Protein AF-A0A193QH01-F1 (afdb_monomer_lite)

Organism: Sodalis glossinidius (strain morsitans) (NCBI:txid343509)

Foldseek 3Di:
DDDCQVVVVVVCVQQVHDFDVPSVPDDPVVRVVVRVVRPDPVSGDPDRDD

Secondary structure (DSSP, 8-state):
---HHHHHHHHHHHTT----TTTTTS-HHHHHHHHHHT--GGGS-SS---

pLDDT: mean 86.88, std 9.19, range [53.31, 94.31]

Radius of gyration: 11.41 Å; chains: 1; bounding box: 32×20×30 Å

Structure (mmCIF, N/CA/C/O backbone):
data_AF-A0A193QH01-F1
#
_entry.id   AF-A0A193QH01-F1
#
loop_
_atom_site.group_PDB
_atom_site.id
_atom_site.type_symbol
_atom_site.label_atom_id
_atom_site.label_alt_id
_atom_site.label_comp_id
_atom_site.label_asym_id
_atom_site.label_entity_id
_atom_site.label_seq_id
_atom_site.pdbx_PDB_ins_code
_atom_site.Cartn_x
_atom_site.Cartn_y
_atom_site.Cartn_z
_atom_site.occupancy
_atom_site.B_iso_or_equiv
_atom_site.auth_seq_id
_atom_site.auth_comp_id
_atom_site.auth_asym_id
_atom_site.auth_atom_id
_atom_site.pdbx_PDB_model_num
ATOM 1 N N . MET A 1 1 ? 22.620 6.427 -6.273 1.00 53.31 1 MET A N 1
ATOM 2 C CA . MET A 1 1 ? 21.217 6.877 -6.145 1.00 53.31 1 MET A CA 1
ATOM 3 C C . MET A 1 1 ? 20.472 5.778 -5.412 1.00 53.31 1 MET A C 1
ATOM 5 O O . MET A 1 1 ? 20.508 4.648 -5.879 1.00 53.31 1 MET A O 1
ATOM 9 N N . SER A 1 2 ? 19.971 6.070 -4.211 1.00 74.44 2 SER A N 1
ATOM 10 C CA . SER A 1 2 ? 19.371 5.065 -3.322 1.00 74.44 2 SER A CA 1
ATOM 11 C C . SER A 1 2 ? 18.090 4.495 -3.931 1.00 74.44 2 SER A C 1
ATOM 13 O O . SER A 1 2 ? 17.364 5.218 -4.611 1.00 74.44 2 SER A O 1
ATOM 15 N N . ASP A 1 3 ? 17.819 3.214 -3.702 1.00 82.44 3 ASP A N 1
ATOM 16 C CA . ASP A 1 3 ? 16.604 2.570 -4.194 1.00 82.44 3 ASP A CA 1
ATOM 17 C C . ASP A 1 3 ? 15.362 3.190 -3.517 1.00 82.44 3 ASP A C 1
ATOM 19 O O . ASP A 1 3 ? 15.316 3.241 -2.286 1.00 82.44 3 ASP A O 1
ATOM 23 N N . PRO A 1 4 ? 14.362 3.687 -4.268 1.00 87.69 4 PRO A N 1
ATOM 24 C CA . PRO A 1 4 ? 13.195 4.355 -3.687 1.00 87.69 4 PRO A CA 1
ATOM 25 C C . PRO A 1 4 ? 12.119 3.379 -3.186 1.00 87.69 4 PRO A C 1
ATOM 27 O O . PRO A 1 4 ? 11.201 3.798 -2.480 1.00 87.69 4 PRO A O 1
ATOM 30 N N . ARG A 1 5 ? 12.198 2.084 -3.527 1.00 88.00 5 ARG A N 1
ATOM 31 C CA . ARG A 1 5 ? 11.156 1.100 -3.181 1.00 88.00 5 ARG A CA 1
ATOM 32 C C . ARG A 1 5 ? 11.042 0.879 -1.667 1.00 88.00 5 ARG A C 1
ATOM 34 O O . ARG A 1 5 ? 9.915 0.901 -1.179 1.00 88.00 5 ARG A O 1
ATOM 41 N N . PRO A 1 6 ? 12.142 0.747 -0.895 1.00 90.56 6 PRO A N 1
ATOM 42 C CA . PRO A 1 6 ? 12.074 0.670 0.562 1.00 90.56 6 PRO A CA 1
ATOM 43 C C . PRO A 1 6 ? 11.413 1.900 1.191 1.00 90.56 6 PRO A C 1
ATOM 45 O O . PRO A 1 6 ? 10.572 1.754 2.076 1.00 90.56 6 PRO A O 1
ATOM 48 N N . LEU A 1 7 ? 11.737 3.102 0.702 1.00 90.56 7 LEU A N 1
ATOM 49 C CA . LEU A 1 7 ? 11.138 4.343 1.198 1.00 90.56 7 LEU A CA 1
ATOM 50 C C . LEU A 1 7 ? 9.627 4.372 0.938 1.00 90.56 7 LEU A C 1
ATOM 52 O O . LEU A 1 7 ? 8.852 4.684 1.838 1.00 90.56 7 LEU A O 1
ATOM 56 N N . LEU A 1 8 ? 9.202 3.976 -0.265 1.00 89.94 8 LEU A N 1
ATOM 57 C CA . LEU A 1 8 ? 7.783 3.877 -0.598 1.00 89.94 8 LEU A CA 1
ATOM 58 C C . LEU A 1 8 ? 7.065 2.856 0.295 1.00 89.94 8 LEU A C 1
ATOM 60 O O . LEU A 1 8 ? 5.969 3.132 0.773 1.00 89.94 8 LEU A O 1
ATOM 64 N N . THR A 1 9 ? 7.685 1.707 0.584 1.00 91.06 9 THR A N 1
ATOM 65 C CA . THR A 1 9 ? 7.076 0.731 1.500 1.00 91.06 9 THR A CA 1
ATOM 66 C C . THR A 1 9 ? 6.938 1.254 2.925 1.00 91.06 9 THR A C 1
ATOM 68 O O . THR A 1 9 ? 5.907 1.017 3.545 1.00 91.06 9 THR A O 1
ATOM 71 N N . GLN A 1 10 ? 7.923 2.005 3.425 1.00 90.56 10 GLN A N 1
ATOM 72 C CA . GLN A 1 10 ? 7.840 2.635 4.744 1.00 90.56 10 GLN A CA 1
ATOM 73 C C . GLN A 1 10 ? 6.720 3.678 4.794 1.00 90.56 10 GLN A C 1
ATOM 75 O O . GLN A 1 10 ? 5.972 3.720 5.767 1.00 90.56 10 GLN A O 1
ATOM 80 N N . ALA A 1 11 ? 6.559 4.475 3.734 1.00 90.69 11 ALA A N 1
ATOM 81 C CA . ALA A 1 11 ? 5.471 5.443 3.636 1.00 90.69 11 ALA A CA 1
ATOM 82 C C . ALA A 1 11 ? 4.093 4.760 3.637 1.00 90.69 11 ALA A C 1
ATOM 84 O O . ALA A 1 11 ? 3.208 5.175 4.380 1.00 90.69 11 ALA A O 1
ATOM 85 N N . LEU A 1 12 ? 3.921 3.682 2.861 1.00 91.19 12 LEU A N 1
ATOM 86 C CA . LEU A 1 12 ? 2.673 2.911 2.844 1.00 91.19 12 LEU A CA 1
ATOM 87 C C . LEU A 1 12 ? 2.369 2.301 4.216 1.00 91.19 12 LEU A C 1
ATOM 89 O O . LEU A 1 12 ? 1.240 2.400 4.681 1.00 91.19 12 LEU A O 1
ATOM 93 N N . GLN A 1 13 ? 3.372 1.749 4.901 1.00 90.81 13 GLN A N 1
ATOM 94 C CA . GLN A 1 13 ? 3.201 1.217 6.258 1.00 90.81 13 GLN A CA 1
ATOM 95 C C . GLN A 1 13 ? 2.820 2.296 7.272 1.00 90.81 13 GLN A C 1
ATOM 97 O O . GLN A 1 13 ? 1.944 2.064 8.099 1.00 90.81 13 GLN A O 1
ATOM 102 N N . LEU A 1 14 ? 3.442 3.475 7.198 1.00 89.56 14 LEU A N 1
ATOM 103 C CA . LEU A 1 14 ? 3.118 4.604 8.073 1.00 89.56 14 LEU A CA 1
ATOM 104 C C . LEU A 1 14 ? 1.671 5.071 7.882 1.00 89.56 14 LEU A C 1
ATOM 106 O O . LEU A 1 14 ? 0.993 5.415 8.844 1.00 89.56 14 LEU A O 1
ATOM 110 N N . LEU A 1 15 ? 1.187 5.035 6.642 1.00 90.94 15 LEU A N 1
ATOM 111 C CA . LEU A 1 15 ? -0.195 5.360 6.284 1.00 90.94 15 LEU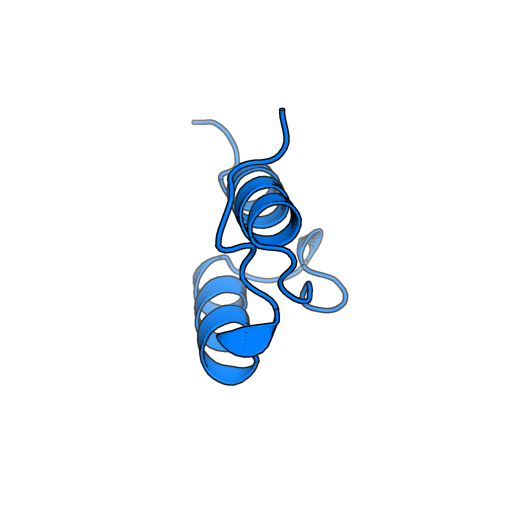 A CA 1
ATOM 112 C C . LEU A 1 15 ? -1.150 4.173 6.481 1.00 90.94 15 LEU A C 1
ATOM 114 O O . LEU A 1 15 ? -2.306 4.249 6.064 1.00 90.94 15 LEU A O 1
ATOM 118 N N . ASN A 1 16 ? -0.665 3.085 7.093 1.00 91.94 16 ASN A N 1
ATOM 119 C CA . ASN A 1 16 ? -1.397 1.849 7.353 1.00 91.94 16 ASN A CA 1
ATOM 120 C C . ASN A 1 16 ? -2.055 1.261 6.085 1.00 91.94 16 ASN A C 1
ATOM 122 O O . ASN A 1 16 ? -3.124 0.656 6.124 1.00 91.94 16 ASN A O 1
ATOM 126 N N . GLN A 1 17 ? -1.404 1.469 4.939 1.00 92.12 17 GLN A N 1
ATOM 127 C CA . GLN A 1 17 ? -1.827 0.975 3.636 1.00 92.12 17 GLN A CA 1
ATOM 128 C C . GLN A 1 17 ? -1.284 -0.429 3.390 1.00 92.12 17 GLN A C 1
ATOM 130 O O . GLN A 1 17 ? -0.237 -0.834 3.908 1.00 92.12 17 GLN A O 1
ATOM 135 N N . LEU A 1 18 ? -1.991 -1.174 2.544 1.00 91.69 18 LEU A N 1
ATOM 136 C CA . LEU A 1 18 ? -1.536 -2.488 2.123 1.00 91.69 18 LEU A CA 1
ATOM 137 C C . LEU A 1 18 ? -0.262 -2.373 1.275 1.00 91.69 18 LEU A C 1
ATOM 139 O O . LEU A 1 18 ? -0.002 -1.368 0.614 1.00 91.69 18 LEU A O 1
ATOM 143 N N . LEU A 1 19 ? 0.537 -3.437 1.295 1.00 90.12 19 LEU A N 1
ATOM 144 C CA . LEU A 1 19 ? 1.755 -3.544 0.503 1.00 90.12 19 LEU A CA 1
ATOM 145 C C . LEU A 1 19 ? 1.542 -4.522 -0.655 1.00 90.12 19 LEU A C 1
ATOM 147 O O . LEU A 1 19 ? 1.003 -5.610 -0.429 1.00 90.12 19 LEU A O 1
ATOM 151 N N . PRO A 1 20 ? 2.038 -4.197 -1.861 1.00 89.19 20 PRO A N 1
ATOM 152 C CA . PRO A 1 20 ? 1.960 -5.118 -2.976 1.00 89.19 20 PRO A CA 1
ATOM 153 C C . PRO A 1 20 ? 2.738 -6.409 -2.675 1.00 89.19 20 PRO A C 1
ATOM 155 O O . PRO A 1 20 ? 3.870 -6.351 -2.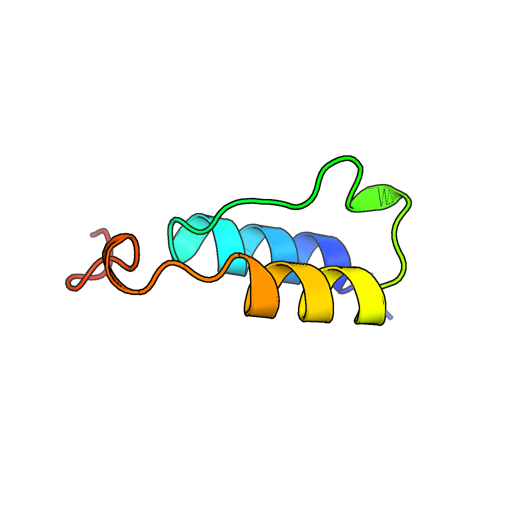163 1.00 89.19 20 PRO A O 1
ATOM 158 N N . PRO A 1 21 ? 2.196 -7.586 -3.038 1.00 85.44 21 PRO A N 1
ATOM 159 C CA . PRO A 1 21 ? 2.944 -8.830 -2.956 1.00 85.44 21 PRO A CA 1
ATOM 160 C C . PRO A 1 21 ? 4.187 -8.732 -3.848 1.00 85.44 21 PRO A C 1
ATOM 162 O O . PRO A 1 21 ? 4.132 -8.245 -4.973 1.00 85.44 21 PRO A O 1
ATOM 165 N N . GLN A 1 22 ? 5.332 -9.180 -3.330 1.00 88.25 22 GLN A N 1
ATOM 166 C CA . GLN A 1 22 ? 6.615 -9.148 -4.044 1.00 88.25 22 GLN A CA 1
ATOM 167 C C . GLN A 1 22 ? 7.071 -7.750 -4.513 1.00 88.25 22 GLN A C 1
ATOM 169 O O . GLN A 1 22 ? 7.779 -7.632 -5.512 1.00 88.25 22 GLN A O 1
ATOM 174 N N . TRP A 1 23 ? 6.756 -6.686 -3.764 1.00 88.62 23 TRP A N 1
ATOM 175 C CA . TRP A 1 23 ? 7.174 -5.308 -4.076 1.00 88.62 23 TRP A CA 1
ATOM 176 C C . TRP A 1 23 ? 8.667 -5.146 -4.438 1.00 88.62 23 TRP A C 1
ATOM 178 O O . TRP A 1 23 ? 9.020 -4.318 -5.270 1.00 88.62 23 TRP A O 1
ATOM 188 N N . ARG A 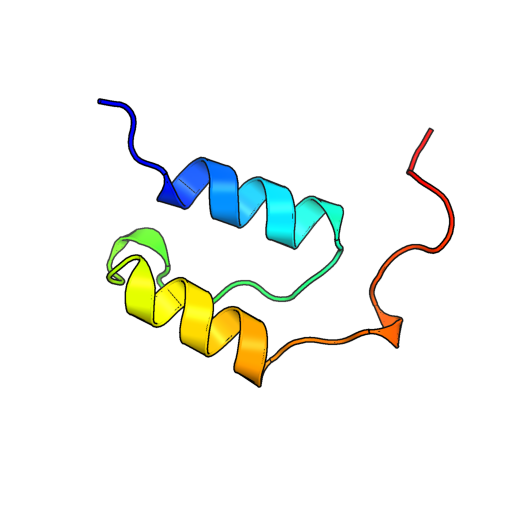1 24 ? 9.562 -5.976 -3.878 1.00 87.50 24 ARG A N 1
ATOM 189 C CA . ARG A 1 24 ? 11.010 -5.969 -4.181 1.00 87.50 24 ARG A CA 1
ATOM 190 C C . ARG A 1 24 ? 11.352 -6.374 -5.618 1.00 87.50 24 ARG A C 1
ATOM 192 O O . ARG A 1 24 ? 12.384 -5.949 -6.129 1.00 87.50 24 ARG A O 1
ATOM 199 N N . ALA A 1 25 ? 10.525 -7.203 -6.249 1.00 89.06 25 ALA A N 1
ATOM 200 C CA . ALA A 1 25 ? 10.695 -7.647 -7.634 1.00 89.06 25 ALA A CA 1
ATOM 201 C C . ALA A 1 25 ? 9.918 -6.766 -8.628 1.00 89.06 25 ALA A C 1
ATOM 203 O O . ALA A 1 25 ? 10.117 -6.859 -9.837 1.00 89.06 25 ALA A O 1
ATOM 204 N N . MET A 1 26 ? 9.040 -5.901 -8.120 1.00 88.69 26 MET A N 1
ATOM 205 C CA . MET A 1 26 ? 8.158 -5.067 -8.919 1.00 88.69 26 MET A CA 1
ATOM 206 C C . MET A 1 26 ? 8.855 -3.769 -9.352 1.00 88.69 26 MET A C 1
ATOM 208 O O . MET A 1 26 ? 9.707 -3.223 -8.641 1.00 88.69 26 MET A O 1
ATOM 212 N N . ARG A 1 27 ? 8.485 -3.254 -10.530 1.00 90.56 27 ARG A N 1
ATOM 213 C CA . ARG A 1 27 ? 8.900 -1.913 -10.968 1.00 90.56 27 ARG A CA 1
ATOM 214 C C . ARG A 1 27 ? 8.219 -0.858 -10.093 1.00 90.56 27 ARG A C 1
ATOM 216 O O . ARG A 1 27 ? 7.080 -1.047 -9.672 1.00 90.56 27 ARG A O 1
ATOM 223 N N . LEU A 1 28 ? 8.895 0.269 -9.865 1.00 89.56 28 LEU A N 1
ATOM 224 C CA . LEU A 1 28 ? 8.382 1.359 -9.025 1.00 89.56 28 LEU A CA 1
ATOM 225 C C . LEU A 1 28 ? 7.021 1.883 -9.511 1.00 89.56 28 LEU A C 1
ATOM 227 O O . LEU A 1 28 ? 6.111 2.072 -8.714 1.00 89.56 28 LEU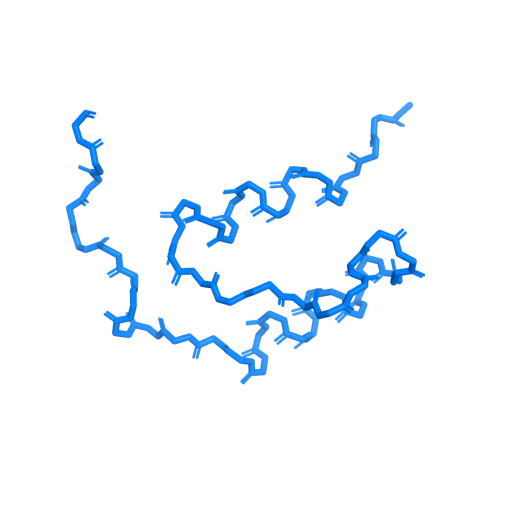 A O 1
ATOM 231 N N . GLU A 1 29 ? 6.874 2.067 -10.822 1.00 91.25 29 GLU A N 1
ATOM 232 C CA . GLU A 1 29 ? 5.620 2.489 -11.459 1.00 91.25 29 GLU A CA 1
ATOM 233 C C . GLU A 1 29 ? 4.456 1.527 -11.157 1.00 91.25 29 GLU A C 1
ATOM 235 O O . GLU A 1 29 ? 3.357 1.961 -10.824 1.00 91.25 29 GLU A O 1
ATOM 240 N N . CYS A 1 30 ? 4.712 0.217 -11.178 1.00 91.81 30 CYS A N 1
ATOM 241 C CA . CYS A 1 30 ? 3.716 -0.799 -10.858 1.00 91.81 30 CYS A CA 1
ATOM 242 C C . CYS A 1 30 ? 3.361 -0.784 -9.366 1.00 91.81 30 CYS A C 1
ATOM 244 O O . CYS A 1 30 ? 2.191 -0.939 -9.031 1.00 91.81 30 CYS A O 1
ATOM 246 N N . MET A 1 31 ? 4.339 -0.552 -8.478 1.00 91.94 31 MET A N 1
ATOM 247 C CA . MET A 1 31 ? 4.066 -0.398 -7.042 1.00 91.94 31 MET A CA 1
ATOM 248 C C . MET A 1 31 ? 3.149 0.794 -6.766 1.00 91.94 31 MET A C 1
ATOM 250 O O . MET A 1 31 ? 2.244 0.678 -5.947 1.00 91.94 31 MET A O 1
ATOM 254 N N . LEU A 1 32 ? 3.374 1.924 -7.443 1.00 91.12 32 LEU A N 1
ATOM 255 C CA . LEU A 1 32 ? 2.543 3.119 -7.289 1.00 91.12 32 LEU A CA 1
ATOM 256 C C . LEU A 1 32 ? 1.128 2.889 -7.821 1.00 91.12 32 LEU A C 1
ATOM 258 O O . LEU A 1 32 ? 0.171 3.185 -7.115 1.00 91.12 32 LEU A O 1
ATOM 262 N N . ASN A 1 33 ? 0.992 2.303 -9.014 1.00 93.88 33 ASN A N 1
ATOM 263 C CA . ASN A 1 33 ? -0.323 1.970 -9.565 1.00 93.88 33 ASN A CA 1
ATOM 264 C C . ASN A 1 33 ? -1.099 1.025 -8.641 1.00 93.88 33 ASN A C 1
ATOM 266 O O . ASN A 1 33 ? -2.275 1.253 -8.384 1.00 93.88 33 ASN A O 1
ATOM 270 N N . TRP A 1 34 ? -0.431 0.006 -8.093 1.00 93.56 34 TRP A N 1
ATOM 271 C CA . TRP A 1 34 ? -1.046 -0.912 -7.138 1.00 93.56 34 TRP A CA 1
ATOM 272 C C . TRP A 1 34 ? -1.469 -0.199 -5.849 1.00 93.56 34 TRP A C 1
ATOM 274 O O . TRP A 1 34 ? -2.568 -0.420 -5.354 1.00 93.56 34 TRP A O 1
ATOM 284 N N . ALA A 1 35 ? -0.620 0.684 -5.315 1.00 92.12 35 ALA A N 1
ATOM 285 C CA . ALA A 1 35 ? -0.933 1.442 -4.107 1.00 92.12 35 ALA A CA 1
ATOM 286 C C . ALA A 1 35 ? -2.134 2.381 -4.293 1.00 92.12 35 ALA A C 1
ATOM 288 O O . ALA A 1 35 ? -2.898 2.563 -3.353 1.00 92.12 35 ALA A O 1
ATOM 289 N N . VAL A 1 36 ? -2.302 2.960 -5.487 1.00 92.38 36 VAL A N 1
ATOM 290 C CA . VAL A 1 36 ? -3.467 3.789 -5.830 1.00 92.38 36 VAL A CA 1
ATOM 291 C C . VAL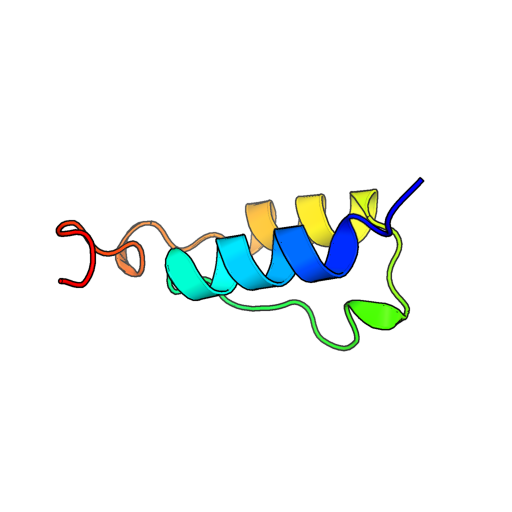 A 1 36 ? -4.732 2.938 -5.957 1.00 92.38 36 VAL A C 1
ATOM 293 O O . VAL A 1 36 ? -5.769 3.324 -5.429 1.00 92.38 36 VAL A O 1
ATOM 296 N N . ASP A 1 37 ? -4.647 1.780 -6.616 1.00 94.31 37 ASP A N 1
ATOM 297 C CA . ASP A 1 37 ? -5.787 0.874 -6.819 1.00 94.31 37 ASP A CA 1
ATOM 298 C C . ASP A 1 37 ? -6.308 0.279 -5.499 1.00 94.31 37 ASP A C 1
ATOM 300 O O . ASP A 1 37 ? -7.511 0.218 -5.258 1.00 94.31 37 ASP A O 1
ATOM 304 N N . HIS A 1 38 ? -5.392 -0.079 -4.596 1.00 92.44 38 HIS A N 1
ATOM 305 C CA . HIS A 1 38 ? -5.704 -0.664 -3.290 1.00 92.44 38 HIS A CA 1
ATOM 306 C C . HIS A 1 38 ? -5.736 0.360 -2.145 1.00 92.44 38 HIS A C 1
ATOM 308 O O . HIS A 1 38 ? -5.677 -0.025 -0.970 1.00 92.44 38 HIS A O 1
ATOM 314 N N . TRP A 1 39 ? -5.813 1.655 -2.466 1.00 92.75 39 TRP A N 1
ATOM 315 C CA . TRP A 1 39 ? -5.796 2.714 -1.465 1.00 92.75 39 TRP A CA 1
ATOM 316 C C . TRP A 1 39 ? -7.030 2.655 -0.564 1.00 92.75 39 TRP A C 1
ATOM 318 O O . TRP A 1 39 ? -8.171 2.676 -1.029 1.00 92.75 39 TRP A O 1
ATOM 328 N N . GLN A 1 40 ? -6.806 2.649 0.747 1.00 92.19 40 GLN A N 1
ATOM 329 C CA . GLN A 1 40 ? -7.865 2.631 1.749 1.00 92.19 40 GLN A CA 1
ATOM 330 C C . GLN A 1 40 ? -7.777 3.891 2.597 1.00 92.19 40 GLN A C 1
ATOM 332 O O . GLN A 1 40 ? -6.989 3.971 3.539 1.00 92.19 40 GLN A O 1
ATOM 337 N N . LEU A 1 41 ? -8.615 4.875 2.264 1.00 88.31 41 LEU A N 1
ATOM 338 C CA . LEU A 1 41 ? -8.651 6.150 2.980 1.00 88.31 41 LEU A CA 1
ATOM 339 C C . LEU A 1 41 ? -9.024 5.972 4.460 1.00 88.31 41 LEU A C 1
ATOM 341 O O . LEU A 1 41 ? -8.452 6.646 5.305 1.00 88.31 41 LEU A O 1
ATOM 345 N N . ASP A 1 42 ? -9.923 5.034 4.766 1.00 89.88 42 ASP A N 1
ATOM 346 C CA . ASP A 1 42 ? -10.352 4.715 6.136 1.00 89.88 42 ASP A CA 1
ATOM 347 C C . ASP A 1 42 ? -9.214 4.140 6.998 1.00 89.88 42 ASP A C 1
ATOM 349 O O . ASP A 1 42 ? -9.159 4.353 8.204 1.00 89.88 42 ASP A O 1
ATOM 353 N N . ALA A 1 43 ? -8.250 3.464 6.365 1.00 86.50 43 ALA A N 1
ATOM 354 C CA . ALA A 1 43 ? -7.090 2.924 7.059 1.00 86.50 43 ALA A CA 1
ATOM 355 C C . ALA A 1 43 ? -6.072 4.010 7.440 1.00 86.50 43 ALA A C 1
ATOM 357 O O . ALA A 1 43 ? -5.240 3.765 8.314 1.00 86.50 43 ALA A O 1
ATOM 358 N N . VAL A 1 44 ? -6.122 5.194 6.810 1.00 88.00 44 VAL A N 1
ATOM 359 C CA . VAL A 1 44 ? -5.162 6.273 7.069 1.00 88.00 44 VAL A CA 1
ATOM 360 C C . VAL A 1 44 ? -5.397 6.838 8.475 1.00 88.00 44 VAL A C 1
ATOM 362 O O . VAL A 1 44 ? -6.475 7.369 8.756 1.00 88.00 44 VAL A O 1
ATOM 365 N N . PRO A 1 45 ? -4.396 6.784 9.370 1.00 85.69 45 PRO A N 1
ATOM 366 C CA . PRO A 1 45 ? -4.557 7.289 10.724 1.00 85.69 45 PRO A CA 1
ATOM 367 C C . PRO A 1 45 ? -4.777 8.809 10.706 1.00 85.69 45 PRO A C 1
ATOM 369 O O . PRO A 1 45 ? -3.979 9.563 10.152 1.00 85.69 45 PRO A O 1
ATOM 372 N N . SER A 1 46 ? -5.866 9.274 11.328 1.00 83.06 46 SER A N 1
ATOM 373 C CA . SER A 1 46 ? -6.186 10.711 11.438 1.00 83.06 46 SER A CA 1
ATOM 374 C C . SER A 1 46 ? -5.288 11.453 12.434 1.00 83.06 46 SER A C 1
ATOM 376 O O . S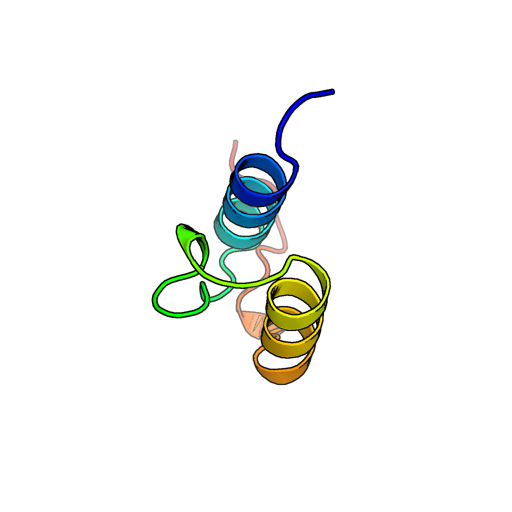ER A 1 46 ? -5.207 12.680 12.415 1.00 83.06 46 SER A O 1
ATOM 378 N N . THR A 1 47 ? -4.603 10.706 13.295 1.00 77.56 47 THR A N 1
ATOM 379 C CA . THR A 1 47 ? -3.622 11.205 14.253 1.00 77.56 47 THR A CA 1
ATOM 380 C C . THR A 1 47 ? -2.282 10.547 13.948 1.00 77.56 47 THR A C 1
ATOM 382 O O . THR A 1 47 ? -2.224 9.316 13.897 1.00 77.56 47 THR A O 1
ATOM 385 N N . PRO A 1 48 ? -1.198 11.316 13.745 1.00 62.16 48 PRO A N 1
ATOM 386 C CA . PRO A 1 48 ? 0.125 10.725 13.620 1.00 62.16 48 PRO A CA 1
ATOM 387 C C . PRO A 1 48 ? 0.437 9.945 14.902 1.00 62.16 48 PRO A C 1
ATOM 389 O O . PRO A 1 48 ? 0.161 10.429 16.002 1.00 62.16 48 PRO A O 1
ATOM 392 N N . ALA A 1 49 ? 0.948 8.720 14.752 1.00 58.00 49 ALA A N 1
ATOM 393 C CA . ALA A 1 49 ? 1.399 7.926 15.888 1.00 58.00 49 ALA A CA 1
ATOM 394 C C . ALA A 1 49 ? 2.423 8.749 16.707 1.00 58.00 49 ALA A C 1
ATOM 396 O O . ALA A 1 49 ? 3.260 9.412 16.086 1.00 58.00 49 ALA A O 1
ATOM 397 N N . PRO A 1 50 ? 2.307 8.773 18.050 1.00 60.41 50 PRO A N 1
ATOM 398 C CA . PRO A 1 50 ? 3.154 9.587 18.924 1.00 60.41 50 PRO A CA 1
ATOM 399 C C . PRO A 1 50 ? 4.635 9.199 18.872 1.00 60.41 50 PRO A C 1
ATOM 401 O O . PRO A 1 50 ? 4.940 8.026 18.550 1.00 60.41 50 PRO A O 1
#

InterPro domains:
  IPR014729 Rossmann-like alpha/beta/alpha sandwich fold [G3DSA:3.40.50.620] (1-49)

Sequence (50 aa):
MSDPRPLLTQALQLLNQLLPPQWRAMRLECMLNWAVDHWQLDAVPSTPAP